Protein AF-W8VKJ6-F1 (afdb_monomer_lite)

Organism: NCBI:txid875863

Radius of gyration: 14.57 Å; chains: 1; bounding box: 36×22×35 Å

Sequence (51 aa):
MKQKTNSGFAKRFFLVSNKKLKYFPAGKRHNLSNKSGLYNQKRSRCCYLFN

pLDDT: mean 89.4, std 6.28, range [50.72, 94.69]

Foldseek 3Di:
DDDDDPPVCPVAWDQDPPRKTKGQDPDQPDDPVVDDPVVNVVRVDIDIDDD

InterPro domains:
  IPR021137 Large ribosomal subunit protein bL35-like [PF01632] (2-37)
  IPR037229 Large ribosomal subunit protein bL35 superfamily [G3DSA:4.10.410.60] (2-50)
  IPR037229 Large ribosomal subunit protein bL35 superfamily [SSF143034] (1-43)

Structure (mmCIF, N/CA/C/O backbone):
data_AF-W8VKJ6-F1
#
_entry.id   AF-W8VKJ6-F1
#
loop_
_atom_site.group_PDB
_atom_site.id
_atom_site.type_symbol
_atom_site.label_atom_id
_atom_site.label_alt_id
_atom_site.label_comp_id
_atom_site.label_asym_id
_atom_site.label_entity_id
_atom_site.label_seq_id
_atom_site.pdbx_PDB_ins_code
_atom_site.Cartn_x
_atom_site.Cartn_y
_atom_site.Cartn_z
_atom_site.occupancy
_atom_site.B_iso_or_equiv
_atom_site.auth_seq_id
_atom_site.auth_comp_id
_atom_site.auth_asym_id
_atom_site.auth_atom_id
_atom_site.pdbx_PDB_model_num
ATOM 1 N N . MET A 1 1 ? -23.889 17.915 17.155 1.00 82.88 1 MET A N 1
ATOM 2 C CA . MET A 1 1 ? -23.646 17.857 15.691 1.00 82.88 1 MET A CA 1
ATOM 3 C C . MET A 1 1 ? -22.864 16.590 15.356 1.00 82.88 1 MET A C 1
ATOM 5 O O . MET A 1 1 ? -21.928 16.286 16.082 1.00 82.88 1 MET A O 1
ATOM 9 N N . LYS A 1 2 ? -23.230 15.837 14.305 1.00 91.06 2 LYS A N 1
ATOM 10 C CA . LYS A 1 2 ? -22.443 14.676 13.834 1.00 91.06 2 LYS A CA 1
ATOM 11 C C . LYS A 1 2 ? -21.349 15.147 12.871 1.00 91.06 2 LYS A C 1
ATOM 13 O O . LYS A 1 2 ? -21.633 15.945 11.980 1.00 91.06 2 LYS A O 1
ATOM 18 N N . GLN A 1 3 ? -20.125 14.646 13.030 1.00 92.19 3 GLN A N 1
ATOM 19 C CA . GLN A 1 3 ? -19.056 14.897 12.060 1.00 92.19 3 GLN A CA 1
ATOM 20 C C . GLN A 1 3 ? -19.355 14.165 10.745 1.00 92.19 3 GLN A C 1
ATOM 22 O O . GLN A 1 3 ? -19.802 13.018 10.752 1.00 92.19 3 GLN A O 1
ATOM 27 N N . LYS A 1 4 ? -19.113 14.831 9.611 1.00 93.12 4 LYS A N 1
ATOM 28 C CA . LYS A 1 4 ? -19.232 14.216 8.283 1.00 93.12 4 LYS A CA 1
ATOM 29 C C . LYS A 1 4 ? -17.932 13.500 7.932 1.00 93.12 4 LYS A C 1
ATOM 31 O O . LYS A 1 4 ? -16.848 14.053 8.091 1.00 93.12 4 LYS A O 1
ATOM 36 N N . THR A 1 5 ? -18.043 12.288 7.405 1.00 93.25 5 THR A N 1
ATOM 37 C CA . THR A 1 5 ? -16.888 11.527 6.925 1.00 93.25 5 THR A CA 1
ATOM 38 C C . THR A 1 5 ? -16.317 12.153 5.653 1.00 93.25 5 THR A C 1
ATOM 40 O O . THR A 1 5 ? -17.055 12.475 4.721 1.00 93.25 5 THR A O 1
ATOM 43 N N . ASN A 1 6 ? -14.989 12.259 5.567 1.00 94.69 6 ASN A N 1
ATOM 44 C CA . ASN A 1 6 ? -14.316 12.594 4.316 1.00 94.69 6 ASN A CA 1
ATOM 45 C C . ASN A 1 6 ? -14.351 11.380 3.371 1.00 94.69 6 ASN A C 1
ATOM 47 O O . ASN A 1 6 ? -13.543 10.455 3.480 1.00 94.69 6 ASN A O 1
ATOM 51 N N . SER A 1 7 ? -15.294 11.386 2.431 1.00 93.94 7 SER A N 1
ATOM 52 C CA . SER A 1 7 ? -15.501 10.290 1.476 1.00 93.94 7 SER A CA 1
ATOM 53 C C . SER A 1 7 ? -14.282 10.034 0.582 1.00 93.94 7 SER A C 1
ATOM 55 O O . SER A 1 7 ? -14.012 8.891 0.217 1.00 93.94 7 SER A O 1
ATOM 57 N N . GLY A 1 8 ? -13.499 11.069 0.262 1.00 94.44 8 GLY A N 1
ATOM 58 C CA . GLY A 1 8 ? -12.264 10.930 -0.507 1.00 94.44 8 GLY A CA 1
ATOM 59 C C . GLY A 1 8 ? -11.151 10.234 0.277 1.00 94.44 8 GLY A C 1
ATOM 60 O O . GLY A 1 8 ? -10.353 9.502 -0.306 1.00 94.44 8 GLY A O 1
ATOM 61 N N . PHE A 1 9 ? -11.087 10.448 1.591 1.00 92.31 9 PHE A N 1
ATOM 62 C CA . PHE A 1 9 ? -10.160 9.736 2.468 1.00 92.31 9 PHE A CA 1
ATOM 63 C C . PHE A 1 9 ? -10.571 8.266 2.617 1.00 92.31 9 PHE A C 1
ATOM 65 O O . PHE A 1 9 ? -9.758 7.381 2.359 1.00 92.31 9 PHE A O 1
ATOM 72 N N . ALA A 1 10 ? -11.850 8.004 2.903 1.00 92.00 10 ALA A N 1
ATOM 73 C CA . ALA A 1 10 ? -12.380 6.650 3.085 1.00 92.00 10 ALA A CA 1
ATOM 74 C C . ALA A 1 10 ? -12.209 5.742 1.848 1.00 92.00 10 ALA A C 1
ATOM 76 O O . ALA A 1 10 ? -12.053 4.535 1.985 1.00 92.00 10 ALA A O 1
ATOM 77 N N . LYS A 1 11 ? -12.191 6.310 0.633 1.00 94.06 11 LYS A N 1
ATOM 78 C CA . LYS A 1 11 ? -11.941 5.557 -0.613 1.00 94.06 11 LYS A CA 1
ATOM 79 C C . LYS A 1 11 ? -10.466 5.208 -0.853 1.00 94.06 11 LYS A C 1
ATOM 81 O O . LYS A 1 11 ? -10.178 4.366 -1.699 1.00 94.06 11 LYS A O 1
ATOM 86 N N . ARG A 1 12 ? -9.529 5.899 -0.195 1.00 93.75 12 ARG A N 1
ATOM 87 C CA . ARG A 1 12 ? -8.079 5.793 -0.463 1.00 93.75 12 ARG A CA 1
ATOM 88 C C . ARG A 1 12 ? -7.297 5.143 0.673 1.00 93.75 12 ARG A C 1
ATOM 90 O O . ARG A 1 12 ? -6.234 4.579 0.417 1.00 93.75 12 ARG A O 1
ATOM 97 N N . PHE A 1 13 ? -7.818 5.223 1.892 1.00 93.44 13 PHE A N 1
ATOM 98 C CA . PHE A 1 13 ? -7.174 4.726 3.097 1.00 93.44 13 PHE A CA 1
ATOM 99 C C . PHE A 1 13 ? -8.086 3.731 3.799 1.00 93.44 13 PHE A C 1
ATOM 101 O O . PHE A 1 13 ? -9.236 4.036 4.107 1.00 93.44 13 PHE A O 1
ATOM 108 N N . PHE A 1 14 ? -7.541 2.552 4.080 1.00 91.62 14 PHE A N 1
ATOM 109 C CA . PHE A 1 14 ? -8.238 1.488 4.788 1.00 91.62 14 PHE A CA 1
ATOM 110 C C . PHE A 1 14 ? -7.629 1.342 6.173 1.00 91.62 14 PHE A C 1
ATOM 112 O O . PHE A 1 14 ? -6.427 1.104 6.298 1.00 91.62 14 PHE A O 1
ATOM 119 N N . LEU A 1 15 ? -8.450 1.476 7.210 1.00 91.00 15 LEU A N 1
ATOM 120 C CA . LEU A 1 15 ? -8.022 1.153 8.563 1.00 91.00 15 LEU A CA 1
ATOM 121 C C . LEU A 1 15 ? -7.820 -0.361 8.656 1.00 91.00 15 LEU A C 1
ATOM 123 O O . LEU A 1 15 ? -8.739 -1.132 8.388 1.00 91.00 15 LEU A O 1
ATOM 127 N N . VAL A 1 16 ? -6.607 -0.776 9.001 1.00 88.75 16 VAL A N 1
ATOM 128 C CA . VAL A 1 16 ? -6.268 -2.174 9.277 1.00 88.75 16 VAL A CA 1
ATOM 129 C C . VAL A 1 16 ? -5.960 -2.341 10.765 1.00 88.75 16 VAL A C 1
ATOM 131 O O . VAL A 1 16 ? -5.948 -1.369 11.528 1.00 88.75 16 VAL A O 1
ATOM 134 N N . SER A 1 17 ? -5.728 -3.580 11.200 1.00 83.88 17 SER A N 1
ATOM 135 C CA . SER A 1 17 ? -5.370 -3.880 12.586 1.00 83.88 17 SER A CA 1
ATOM 136 C C . SER A 1 17 ? -4.184 -3.031 13.068 1.00 83.88 17 SER A C 1
ATOM 138 O O . SER A 1 17 ? -3.332 -2.591 12.290 1.00 83.88 17 SER A O 1
ATOM 140 N N . ASN A 1 18 ? -4.144 -2.776 14.378 1.00 86.31 18 ASN A N 1
ATOM 141 C CA . ASN A 1 18 ? -3.125 -1.952 15.039 1.00 86.31 18 ASN A CA 1
ATOM 142 C C . ASN A 1 18 ? -3.140 -0.466 14.643 1.00 86.31 18 ASN A C 1
ATOM 144 O O . ASN A 1 18 ? -2.089 0.166 14.620 1.00 86.31 18 ASN A O 1
ATOM 148 N N . LYS A 1 19 ? -4.320 0.096 14.338 1.00 86.12 19 LYS A N 1
ATOM 149 C CA . LYS A 1 19 ? -4.510 1.529 14.022 1.00 86.12 19 LYS A CA 1
ATOM 150 C C . LYS A 1 19 ? -3.680 2.023 12.824 1.00 86.12 19 LYS A C 1
ATOM 152 O O . LYS A 1 19 ? -3.463 3.222 12.676 1.00 86.12 19 LYS A O 1
ATOM 157 N N . LYS A 1 20 ? -3.237 1.115 11.949 1.00 89.88 20 LYS A N 1
ATOM 158 C CA . LYS A 1 20 ? -2.478 1.469 10.743 1.00 89.88 20 LYS A CA 1
ATOM 159 C C . LYS A 1 20 ? -3.429 1.764 9.594 1.00 89.88 20 LYS A C 1
ATOM 161 O O . LYS A 1 20 ? -4.490 1.149 9.476 1.00 89.88 20 LYS A O 1
ATOM 166 N N . LEU A 1 21 ? -3.014 2.655 8.701 1.00 92.62 21 LEU A N 1
ATOM 167 C CA . LEU A 1 21 ? -3.745 2.935 7.468 1.00 92.62 21 LEU A CA 1
ATOM 168 C C . LEU A 1 21 ? -3.039 2.282 6.286 1.00 92.62 21 LEU A C 1
ATOM 170 O O . LEU A 1 21 ? -1.882 2.580 6.002 1.00 92.62 21 LEU A O 1
ATOM 174 N N . LYS A 1 22 ? -3.741 1.410 5.571 1.00 93.56 22 LYS A N 1
ATOM 175 C CA . LYS A 1 22 ? -3.275 0.803 4.326 1.00 93.56 22 LYS A CA 1
ATOM 176 C C . LYS A 1 22 ? -3.684 1.673 3.138 1.00 93.56 22 LYS A C 1
ATOM 178 O O . LYS A 1 22 ? -4.840 2.086 3.046 1.00 93.56 22 LYS A O 1
ATOM 183 N N . TYR A 1 23 ? -2.755 1.917 2.217 1.00 93.69 23 TYR A N 1
ATOM 184 C CA . TYR A 1 23 ? -2.998 2.689 0.995 1.00 93.69 23 TYR A CA 1
ATOM 185 C C . TYR A 1 23 ? -2.208 2.139 -0.200 1.00 93.69 23 TYR A C 1
ATOM 187 O O . TYR A 1 23 ? -1.241 1.389 -0.041 1.00 93.69 23 TYR A O 1
ATOM 195 N N . PHE A 1 24 ? -2.616 2.522 -1.410 1.00 92.06 24 PHE A N 1
ATOM 196 C CA . PHE A 1 24 ? -1.862 2.247 -2.634 1.00 92.06 24 PHE A CA 1
ATOM 197 C C . PHE A 1 24 ? -1.023 3.467 -3.027 1.00 92.06 24 PHE A C 1
ATOM 199 O O . PHE A 1 24 ? -1.557 4.578 -3.089 1.00 92.06 24 PHE A O 1
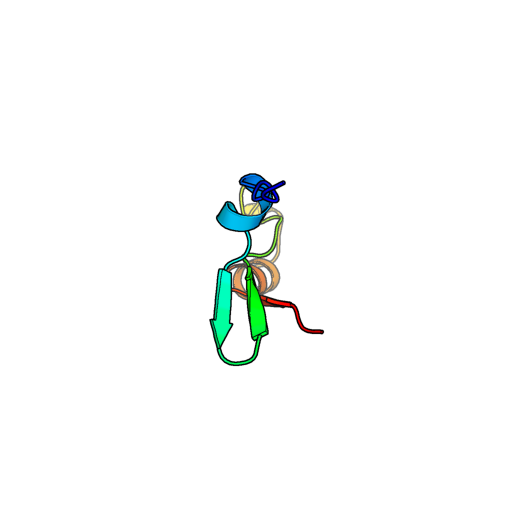ATOM 206 N N . PRO A 1 25 ? 0.280 3.298 -3.300 1.00 90.44 25 PRO A N 1
ATOM 207 C CA . PRO A 1 25 ? 1.144 4.419 -3.627 1.00 90.44 25 PRO A CA 1
ATOM 208 C C . PRO A 1 25 ? 0.829 5.004 -5.014 1.00 90.44 25 PRO A C 1
ATOM 210 O O . PRO A 1 25 ? 0.492 4.302 -5.969 1.00 90.44 25 PRO A O 1
ATOM 213 N N . ALA A 1 26 ? 0.970 6.325 -5.132 1.00 90.06 26 ALA A N 1
ATOM 214 C CA . ALA A 1 26 ? 0.709 7.058 -6.368 1.00 90.06 26 ALA A CA 1
ATOM 215 C C . ALA A 1 26 ? 1.759 6.778 -7.462 1.00 90.06 26 ALA A C 1
ATOM 217 O O . ALA A 1 26 ? 2.863 6.300 -7.190 1.00 90.06 26 ALA A O 1
ATOM 218 N N . GLY A 1 27 ? 1.442 7.142 -8.711 1.00 87.81 27 GLY A N 1
ATOM 219 C CA . GLY A 1 27 ? 2.380 7.069 -9.842 1.00 87.81 27 GLY A CA 1
ATOM 220 C C . GLY A 1 27 ? 2.396 5.729 -10.584 1.00 87.81 27 GLY A C 1
ATOM 221 O O . GLY A 1 27 ? 3.357 5.443 -11.296 1.00 87.81 27 GLY A O 1
ATOM 222 N N . LYS A 1 28 ? 1.346 4.920 -10.418 1.00 86.44 28 LYS A N 1
ATOM 223 C CA . LYS A 1 28 ? 1.166 3.599 -11.044 1.00 86.44 28 LYS A CA 1
ATOM 224 C C . LYS A 1 28 ? 0.078 3.540 -12.122 1.00 86.44 28 LYS A C 1
ATOM 226 O O . LYS A 1 28 ? -0.177 2.474 -12.662 1.00 86.44 28 LYS A O 1
ATOM 231 N N . ARG A 1 29 ? -0.576 4.667 -12.416 1.00 88.44 29 ARG A N 1
ATOM 232 C CA . ARG A 1 29 ? -1.742 4.715 -13.312 1.00 88.44 29 ARG A CA 1
ATOM 233 C C . ARG A 1 29 ? -1.375 4.878 -14.792 1.00 88.44 29 ARG A C 1
ATOM 235 O O . ARG A 1 29 ? -2.119 4.416 -15.641 1.00 88.44 29 ARG A O 1
ATOM 242 N N . HIS A 1 30 ? -0.260 5.540 -15.088 1.00 91.06 30 HIS A N 1
ATOM 243 C CA . HIS A 1 3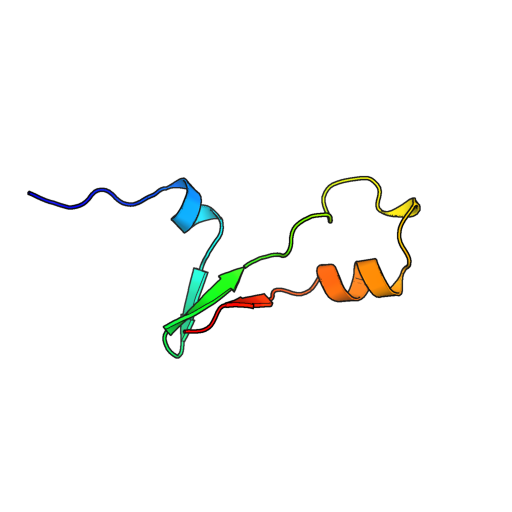0 ? 0.213 5.846 -16.442 1.00 91.06 30 HIS A CA 1
ATOM 244 C C . HIS A 1 30 ? 1.749 5.934 -16.462 1.00 91.06 30 HIS A C 1
ATOM 2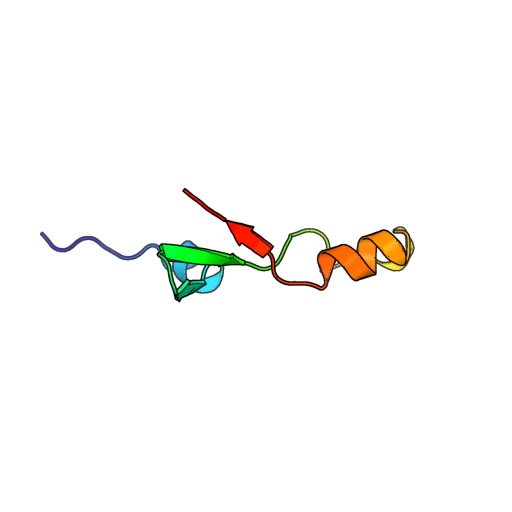46 O O . HIS A 1 30 ? 2.378 5.977 -15.399 1.00 91.06 30 HIS A O 1
ATOM 252 N N . ASN A 1 31 ? 2.345 5.979 -17.659 1.00 89.69 31 ASN A N 1
ATOM 253 C CA . ASN A 1 31 ? 3.793 6.110 -17.892 1.00 89.69 31 ASN A CA 1
ATOM 254 C C . ASN A 1 31 ? 4.631 5.045 -17.167 1.00 89.69 31 ASN A C 1
ATOM 256 O O . ASN A 1 31 ? 5.637 5.355 -16.531 1.00 89.69 31 ASN A O 1
ATOM 260 N N . LEU A 1 32 ? 4.191 3.785 -17.220 1.00 87.38 32 LEU A N 1
ATOM 261 C CA . LEU A 1 32 ? 4.885 2.668 -16.573 1.00 87.38 32 LEU A CA 1
ATOM 262 C C . LEU A 1 32 ? 6.146 2.242 -17.334 1.00 87.38 32 LEU A C 1
ATOM 264 O O . LEU A 1 32 ? 7.118 1.860 -16.688 1.00 87.38 32 LEU A O 1
ATOM 268 N N . SER A 1 33 ? 6.132 2.339 -18.668 1.00 89.38 33 SER A N 1
ATOM 269 C CA . SER A 1 33 ? 7.250 1.992 -19.561 1.00 89.38 33 SER A CA 1
ATOM 270 C C . SER A 1 33 ? 8.496 2.842 -19.313 1.00 89.38 33 SER A C 1
ATOM 272 O O . SER A 1 33 ? 9.609 2.344 -19.409 1.00 89.38 33 SER A O 1
ATOM 274 N N . ASN A 1 34 ? 8.312 4.103 -18.914 1.00 91.25 34 ASN A N 1
ATOM 275 C CA . ASN A 1 34 ? 9.403 5.046 -18.647 1.00 91.25 34 ASN A CA 1
ATOM 276 C C . ASN A 1 34 ? 10.009 4.872 -17.243 1.00 91.25 34 ASN A C 1
ATOM 278 O O . ASN A 1 34 ? 10.818 5.689 -16.806 1.00 91.25 34 ASN A O 1
ATOM 282 N N . LYS A 1 35 ? 9.582 3.851 -16.492 1.00 88.50 35 LYS A N 1
ATOM 283 C CA . LYS A 1 35 ? 10.032 3.589 -15.122 1.00 88.50 35 LYS A CA 1
ATOM 284 C C . LYS A 1 35 ? 10.646 2.205 -15.035 1.00 88.50 35 LYS A C 1
ATOM 286 O O . LYS A 1 35 ? 10.172 1.264 -15.664 1.00 88.50 35 LYS A O 1
ATOM 291 N N . SER A 1 36 ? 11.668 2.066 -14.194 1.00 92.94 36 SER A N 1
ATOM 292 C CA . SER A 1 36 ? 12.336 0.779 -14.015 1.00 92.94 36 SER A CA 1
ATOM 293 C C . SER A 1 36 ? 11.368 -0.302 -13.520 1.00 92.94 36 SER A C 1
ATOM 295 O O . SER A 1 36 ? 10.440 -0.040 -12.741 1.00 92.94 36 SER A O 1
ATOM 297 N N . GLY A 1 37 ? 11.612 -1.549 -13.932 1.00 91.06 37 GLY A N 1
ATOM 298 C CA . GLY A 1 37 ? 10.845 -2.704 -13.460 1.00 91.06 37 GLY A CA 1
ATOM 299 C C . GLY A 1 37 ? 10.830 -2.796 -11.931 1.00 91.06 37 GLY A C 1
ATOM 300 O O . GLY A 1 37 ? 9.775 -3.011 -11.335 1.00 91.06 37 GLY A O 1
ATOM 301 N N . LEU A 1 38 ? 11.963 -2.502 -11.282 1.00 90.62 38 LEU A N 1
ATOM 302 C CA . LEU A 1 38 ? 12.080 -2.461 -9.822 1.00 90.62 38 LEU A CA 1
ATOM 303 C C . LEU A 1 38 ? 11.198 -1.373 -9.186 1.00 90.62 38 LEU A C 1
ATOM 305 O O . LEU A 1 38 ? 10.528 -1.637 -8.186 1.00 90.62 38 LEU A O 1
ATOM 309 N N . TYR A 1 39 ? 11.154 -0.164 -9.760 1.00 90.25 39 TYR A N 1
ATOM 310 C CA . TYR A 1 39 ? 10.255 0.898 -9.293 1.00 90.25 39 TYR A CA 1
ATOM 311 C C . TYR A 1 39 ? 8.797 0.445 -9.380 1.00 90.25 39 TYR A C 1
ATOM 313 O O . TYR A 1 39 ? 8.024 0.593 -8.427 1.00 90.25 39 TYR A O 1
ATOM 321 N N . ASN A 1 40 ? 8.429 -0.147 -10.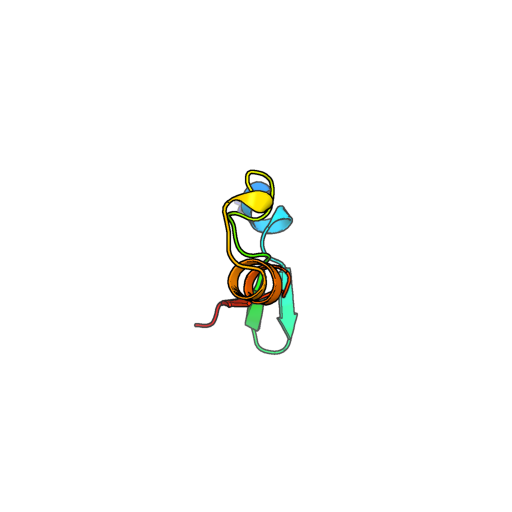516 1.00 89.94 40 ASN A N 1
ATOM 322 C CA . ASN A 1 40 ? 7.087 -0.649 -10.742 1.00 89.94 40 ASN A CA 1
ATOM 323 C C . ASN A 1 40 ? 6.748 -1.788 -9.767 1.00 89.94 40 ASN A C 1
ATOM 325 O O . ASN A 1 40 ? 5.653 -1.802 -9.210 1.00 89.94 40 ASN A O 1
ATOM 329 N N . GLN A 1 41 ? 7.663 -2.707 -9.492 1.00 90.19 41 GLN A N 1
ATOM 330 C CA . GLN A 1 41 ? 7.425 -3.792 -8.543 1.00 90.19 41 GLN A CA 1
ATOM 331 C C . GLN A 1 41 ? 7.254 -3.282 -7.102 1.00 90.19 41 GLN A C 1
ATOM 333 O O . GLN A 1 41 ? 6.370 -3.739 -6.382 1.00 90.19 41 GLN A O 1
ATOM 338 N N . LYS A 1 42 ? 8.049 -2.295 -6.668 1.00 89.62 42 LYS A N 1
ATOM 339 C CA . LYS A 1 42 ? 7.915 -1.725 -5.315 1.00 89.62 42 LYS A CA 1
ATOM 340 C C . LYS A 1 42 ? 6.572 -1.014 -5.125 1.00 89.62 42 LYS A C 1
ATOM 342 O O . LYS A 1 42 ? 5.931 -1.178 -4.094 1.00 89.62 42 LYS A O 1
ATOM 347 N N . ARG A 1 43 ? 6.118 -0.262 -6.134 1.00 89.75 43 ARG A N 1
ATOM 348 C CA . ARG A 1 43 ? 4.863 0.512 -6.084 1.00 89.75 43 ARG A CA 1
ATOM 349 C C . ARG A 1 43 ? 3.592 -0.283 -6.394 1.00 89.75 43 ARG A C 1
ATOM 351 O O . ARG A 1 43 ? 2.508 0.267 -6.259 1.00 89.75 43 ARG A O 1
ATOM 358 N N . SER A 1 44 ? 3.673 -1.541 -6.833 1.00 88.44 44 SER A N 1
ATOM 359 C CA . SER A 1 44 ? 2.469 -2.386 -6.940 1.00 88.44 44 SER A CA 1
ATOM 360 C C . SER A 1 44 ? 2.007 -2.921 -5.585 1.00 88.44 44 SER A C 1
ATOM 362 O O . SER A 1 44 ? 0.885 -3.409 -5.470 1.00 88.44 44 SER A O 1
ATOM 364 N N . ARG A 1 45 ? 2.852 -2.828 -4.554 1.00 91.00 45 ARG A N 1
ATOM 365 C CA . ARG A 1 45 ? 2.529 -3.270 -3.200 1.00 91.00 45 ARG A CA 1
ATOM 366 C C . ARG A 1 45 ? 1.813 -2.160 -2.435 1.00 91.00 45 ARG A C 1
ATOM 368 O O . ARG A 1 45 ? 2.115 -0.979 -2.592 1.00 91.00 45 ARG A O 1
ATOM 375 N N . CYS A 1 46 ? 0.866 -2.554 -1.591 1.00 88.44 46 CYS A N 1
ATOM 376 C CA . CYS A 1 46 ? 0.243 -1.649 -0.636 1.00 88.44 46 CYS A CA 1
ATOM 377 C C . CYS A 1 46 ? 1.251 -1.207 0.433 1.00 88.44 46 CYS A C 1
ATOM 379 O O . CYS A 1 46 ? 2.094 -1.996 0.866 1.00 88.44 46 CYS A O 1
ATOM 381 N N . CYS A 1 47 ? 1.117 0.034 0.887 1.00 90.75 47 CYS A N 1
ATOM 382 C CA . CY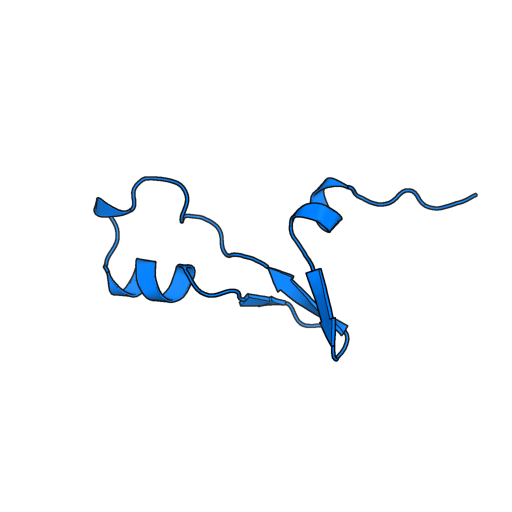S A 1 47 ? 1.939 0.627 1.933 1.00 90.75 47 CYS A CA 1
ATOM 383 C C . CYS A 1 47 ? 1.102 0.881 3.189 1.00 90.75 47 CYS A C 1
ATOM 385 O O . CYS A 1 47 ? -0.128 0.953 3.125 1.00 90.75 47 CYS A O 1
ATOM 387 N N . TYR A 1 48 ? 1.785 1.035 4.321 1.00 90.56 48 TYR A N 1
ATOM 388 C CA . TYR A 1 48 ? 1.170 1.362 5.602 1.00 90.56 48 TYR A CA 1
ATOM 389 C C . TYR A 1 48 ? 1.635 2.746 6.047 1.00 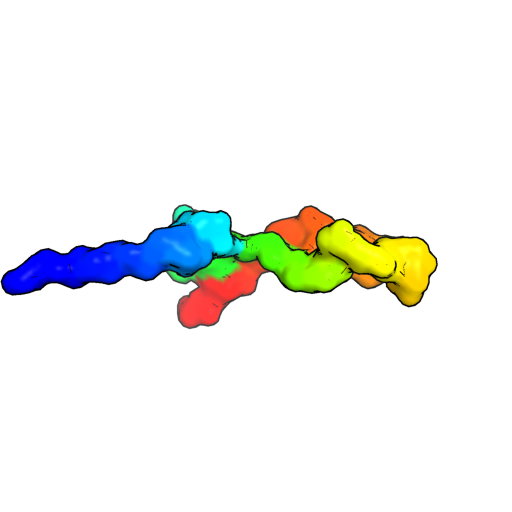90.56 48 TYR A C 1
ATOM 391 O O . TYR A 1 48 ? 2.829 3.036 6.001 1.00 90.56 48 TYR A O 1
ATOM 399 N N . LEU A 1 49 ? 0.693 3.593 6.450 1.00 84.69 49 LEU A N 1
ATOM 400 C CA . LEU A 1 49 ? 0.961 4.831 7.167 1.00 84.69 49 LEU A CA 1
ATOM 401 C C . LEU A 1 49 ? 0.779 4.551 8.661 1.00 84.69 49 LEU A C 1
ATOM 403 O O . LEU A 1 49 ? -0.226 3.953 9.064 1.00 84.69 49 LEU A O 1
ATOM 407 N N . PHE A 1 50 ? 1.769 4.952 9.448 1.00 79.31 50 PHE A N 1
ATOM 408 C CA . PHE A 1 50 ? 1.768 4.847 10.900 1.00 79.31 50 PHE A CA 1
ATOM 409 C C . PHE A 1 50 ? 1.665 6.243 11.511 1.00 79.31 50 PHE A C 1
ATOM 411 O O . PHE A 1 50 ? 2.180 7.203 10.937 1.00 79.31 50 PHE A O 1
ATOM 418 N N . ASN A 1 51 ? 1.020 6.297 12.673 1.00 50.72 51 ASN A N 1
ATOM 419 C CA . ASN A 1 51 ? 1.380 7.187 13.770 1.00 50.72 51 ASN A CA 1
ATOM 420 C C . ASN A 1 51 ? 1.960 6.296 14.870 1.00 50.72 51 ASN A C 1
ATOM 422 O O . ASN A 1 51 ? 1.411 5.175 15.023 1.00 50.72 51 ASN A O 1
#

Secondary structure (DSSP, 8-state):
-PPPP-HHHHTT-EEEGGGEEEEPPSS-SS--TTS-HHHHHHHTS-EEE--